Protein AF-A0A938JCC9-F1 (afdb_monomer_lite)

Radius of gyration: 15.57 Å; chains: 1; bounding box: 44×20×42 Å

pLDDT: mean 75.53, std 13.97, range [32.44, 93.88]

Foldseek 3Di:
DPPAQFPDKDKDWDWDQDPVGIDIDIDIDTDGPDDPVRVVVVVVVCVVPCVVVCVPDDHDDDDDDD

Sequence (66 aa):
LKEWPLERVRVELRHEQGPDGLVIDRRIELVGDLDEAQRERLLAIAGRCPLHRALTGPVEVRSALA

Structure (mmCIF, N/CA/C/O backbone):
data_AF-A0A938JCC9-F1
#
_entry.id   AF-A0A938JCC9-F1
#
loop_
_atom_site.group_PDB
_atom_site.id
_atom_site.type_symbol
_atom_site.label_atom_id
_atom_site.label_alt_id
_atom_site.label_comp_id
_atom_site.label_asym_id
_atom_site.label_entity_id
_atom_site.label_seq_id
_atom_site.pdbx_PDB_ins_code
_atom_site.Cartn_x
_atom_site.Cartn_y
_atom_site.Cartn_z
_atom_site.occupancy
_atom_site.B_iso_or_equiv
_atom_site.auth_seq_id
_atom_site.auth_comp_id
_atom_site.auth_asym_id
_atom_site.auth_atom_id
_atom_site.pdbx_PDB_model_num
ATOM 1 N N . LEU A 1 1 ? 4.882 11.288 -21.268 1.00 52.62 1 LEU A N 1
ATOM 2 C CA . LEU A 1 1 ? 4.902 10.269 -20.190 1.00 52.62 1 LEU A CA 1
ATOM 3 C C . LEU A 1 1 ? 6.124 9.399 -20.433 1.00 52.62 1 LEU A C 1
ATOM 5 O O . LEU A 1 1 ? 6.424 9.176 -21.595 1.00 52.62 1 LEU A O 1
ATOM 9 N N . LYS A 1 2 ? 6.879 8.997 -19.404 1.00 66.06 2 LYS A N 1
ATOM 10 C CA . LYS A 1 2 ? 8.014 8.084 -19.622 1.00 66.06 2 LYS A CA 1
ATOM 11 C C . LYS A 1 2 ? 7.453 6.739 -20.101 1.00 66.06 2 LYS A C 1
ATOM 13 O O . LYS A 1 2 ? 6.617 6.179 -19.400 1.00 66.06 2 LYS A O 1
ATOM 18 N N . GLU A 1 3 ? 7.868 6.264 -21.272 1.00 79.69 3 GLU A N 1
ATOM 19 C CA . GLU A 1 3 ? 7.451 4.982 -21.871 1.00 79.69 3 GLU A CA 1
ATOM 20 C C . GLU A 1 3 ? 8.190 3.809 -21.215 1.00 79.69 3 GLU A C 1
ATOM 22 O O . GLU A 1 3 ? 8.942 3.077 -21.849 1.00 79.69 3 GLU A O 1
ATOM 27 N N . TRP A 1 4 ? 8.052 3.676 -19.897 1.00 88.69 4 TRP A N 1
ATOM 28 C CA . TRP A 1 4 ? 8.658 2.557 -19.187 1.00 88.69 4 TRP A CA 1
ATOM 29 C C . TRP A 1 4 ? 7.912 1.258 -19.487 1.00 88.69 4 TRP A C 1
ATOM 31 O O . TRP A 1 4 ? 6.681 1.294 -19.570 1.00 88.69 4 TRP A O 1
ATOM 41 N N . PRO A 1 5 ? 8.622 0.118 -19.588 1.00 91.50 5 PRO A N 1
ATOM 42 C CA . PRO A 1 5 ? 8.035 -1.201 -19.836 1.00 91.50 5 PRO A CA 1
ATOM 43 C C . PRO A 1 5 ? 7.349 -1.755 -18.572 1.00 91.50 5 PRO A C 1
ATOM 45 O O . PRO A 1 5 ? 7.542 -2.900 -18.179 1.00 91.50 5 PRO A O 1
ATOM 48 N N . LEU A 1 6 ? 6.571 -0.916 -17.887 1.00 89.44 6 LEU A N 1
ATOM 49 C CA . LEU A 1 6 ? 5.741 -1.288 -16.752 1.00 89.44 6 LEU A CA 1
ATOM 50 C C . LEU A 1 6 ? 4.434 -1.867 -17.291 1.00 89.44 6 LEU A C 1
ATOM 52 O O . LEU A 1 6 ? 3.601 -1.147 -17.835 1.00 89.44 6 LEU A O 1
ATOM 56 N N . GLU A 1 7 ? 4.240 -3.162 -17.097 1.00 90.31 7 GLU A N 1
ATOM 57 C CA . GLU A 1 7 ? 3.064 -3.879 -17.586 1.00 90.31 7 GLU A CA 1
ATOM 58 C C . GLU A 1 7 ? 1.917 -3.847 -16.576 1.00 90.31 7 GLU A C 1
ATOM 60 O O . GLU A 1 7 ? 0.748 -3.722 -16.944 1.00 90.31 7 GLU A O 1
ATOM 65 N N . ARG A 1 8 ? 2.232 -3.981 -15.280 1.00 82.44 8 ARG A N 1
ATOM 66 C CA . ARG A 1 8 ? 1.221 -4.030 -14.218 1.00 82.44 8 ARG A CA 1
ATOM 67 C C . ARG A 1 8 ? 1.770 -3.525 -12.891 1.00 82.44 8 ARG A C 1
ATOM 69 O O . ARG A 1 8 ? 2.894 -3.827 -12.505 1.00 82.44 8 ARG A O 1
ATOM 76 N N . VAL A 1 9 ? 0.921 -2.811 -12.156 1.00 83.44 9 VAL A N 1
ATOM 77 C CA . VAL A 1 9 ? 1.135 -2.487 -10.742 1.00 83.44 9 VAL A CA 1
ATOM 78 C C . VAL A 1 9 ? 0.097 -3.239 -9.925 1.00 83.44 9 VAL A C 1
ATOM 80 O O . VAL A 1 9 ? -1.099 -3.113 -10.188 1.00 83.44 9 VAL A O 1
ATOM 83 N N . ARG A 1 10 ? 0.541 -4.001 -8.928 1.00 82.06 10 ARG A N 1
ATOM 84 C CA . ARG A 1 10 ? -0.338 -4.633 -7.942 1.00 82.06 10 ARG A CA 1
ATOM 85 C C . ARG A 1 10 ? -0.110 -3.982 -6.588 1.00 82.06 10 ARG A C 1
ATOM 87 O O . ARG A 1 10 ? 1.026 -3.822 -6.148 1.00 82.06 10 ARG A O 1
ATOM 94 N N . VAL A 1 11 ? -1.204 -3.585 -5.947 1.00 79.81 11 VAL A N 1
ATOM 95 C CA . VAL A 1 11 ? -1.191 -3.013 -4.602 1.00 79.81 11 VAL A CA 1
ATOM 96 C C . VAL A 1 11 ? -2.067 -3.882 -3.723 1.00 79.81 11 VAL A C 1
ATOM 98 O O . VAL A 1 11 ? -3.246 -4.067 -4.012 1.00 79.81 11 VAL A O 1
ATOM 101 N N . GLU A 1 12 ? -1.483 -4.407 -2.657 1.00 82.12 12 GLU A N 1
ATOM 102 C CA . GLU A 1 12 ? -2.205 -5.144 -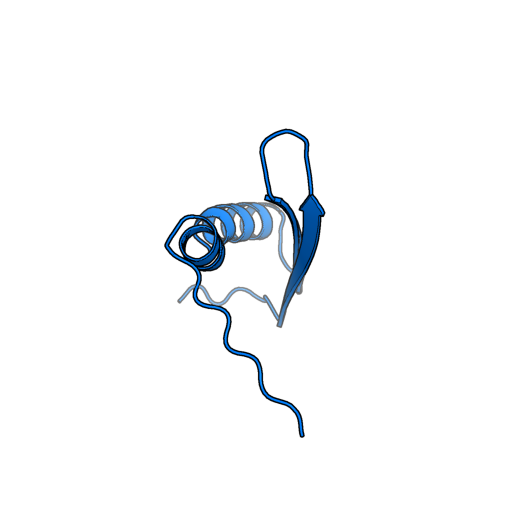1.630 1.00 82.12 12 GLU A CA 1
ATOM 103 C C . GLU A 1 12 ? -2.188 -4.348 -0.337 1.00 82.12 12 GLU A C 1
ATOM 105 O O . GLU A 1 12 ? -1.156 -3.795 0.054 1.00 82.12 12 GLU A O 1
ATOM 110 N N . LEU A 1 13 ? -3.347 -4.300 0.312 1.00 81.44 13 LEU A N 1
ATOM 111 C CA . LEU A 1 13 ? -3.529 -3.663 1.603 1.00 81.44 13 LEU A CA 1
ATOM 112 C C . LEU A 1 13 ? -3.973 -4.717 2.598 1.00 81.44 13 LEU A C 1
ATOM 114 O O . LEU A 1 13 ? -4.904 -5.481 2.334 1.00 81.44 13 LEU A O 1
ATOM 118 N N . ARG A 1 14 ? -3.323 -4.729 3.750 1.00 84.69 14 ARG A N 1
ATOM 119 C CA . ARG A 1 14 ? -3.799 -5.424 4.939 1.00 84.69 14 ARG A CA 1
ATOM 120 C C . ARG A 1 14 ? -4.015 -4.383 6.013 1.00 84.69 14 ARG A C 1
ATOM 122 O O . ARG A 1 14 ? -3.327 -3.370 6.028 1.00 84.69 14 ARG A O 1
ATOM 129 N N . HIS A 1 15 ? -5.003 -4.612 6.857 1.00 84.75 15 HIS A N 1
ATOM 130 C CA . HIS A 1 15 ? -5.284 -3.716 7.960 1.00 84.75 15 HIS A CA 1
ATOM 131 C C . HIS A 1 15 ? -5.491 -4.521 9.230 1.00 84.75 15 HIS A C 1
ATOM 133 O O . HIS A 1 15 ? -6.019 -5.633 9.187 1.00 84.75 15 HIS A O 1
ATOM 139 N N . GLU A 1 16 ? -5.084 -3.932 10.341 1.00 86.12 16 GLU A N 1
ATOM 140 C CA . GLU A 1 16 ? -5.257 -4.489 11.671 1.00 86.12 16 GLU A CA 1
ATOM 141 C C . GLU A 1 16 ? -5.529 -3.374 12.680 1.00 86.12 16 GLU A C 1
ATOM 143 O O . GLU A 1 16 ? -5.166 -2.216 12.474 1.00 86.12 16 GLU A O 1
ATOM 148 N N . GLN A 1 17 ? -6.205 -3.714 13.774 1.00 85.12 17 GLN A N 1
ATOM 149 C CA . GLN A 1 17 ? -6.324 -2.811 14.914 1.00 85.12 17 GLN A CA 1
ATOM 150 C C . GLN A 1 17 ? -5.075 -2.943 15.778 1.00 85.12 17 GL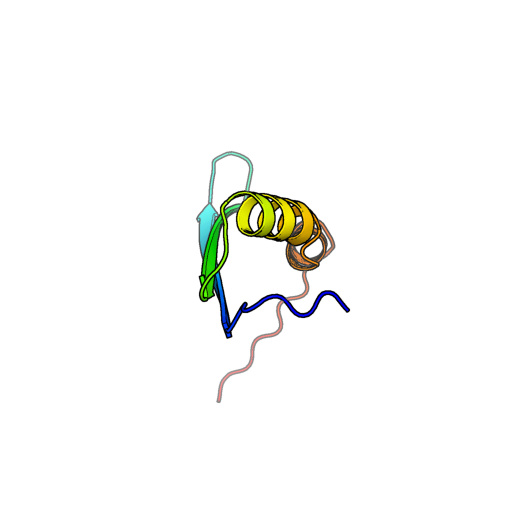N A C 1
ATOM 152 O O . GLN A 1 17 ? -4.844 -3.981 16.395 1.00 85.12 17 GLN A O 1
ATOM 157 N N . GLY A 1 18 ? -4.279 -1.880 15.804 1.00 84.00 18 GLY A N 1
ATOM 158 C CA . GLY A 1 18 ? -3.174 -1.703 16.730 1.00 84.00 18 GLY A CA 1
ATOM 159 C C . GLY A 1 18 ? -3.599 -0.945 17.996 1.00 84.00 18 GLY A C 1
ATOM 160 O O . GLY A 1 18 ? -4.735 -0.472 18.095 1.00 84.00 18 GLY A O 1
ATOM 161 N N . PRO A 1 19 ? -2.679 -0.785 18.963 1.00 82.69 19 PRO A N 1
ATOM 162 C CA . PRO A 1 19 ? -2.947 -0.116 20.241 1.00 82.69 19 PRO A CA 1
ATOM 163 C C . PRO A 1 19 ? -3.412 1.338 20.087 1.00 82.69 19 PRO A C 1
ATOM 165 O O . PRO A 1 19 ? -4.249 1.804 20.854 1.00 82.69 19 PRO A O 1
ATOM 168 N N . ASP A 1 20 ? -2.898 2.024 19.064 1.00 84.94 20 ASP A N 1
ATOM 169 C CA . ASP A 1 20 ? -3.126 3.451 18.814 1.00 84.94 20 ASP A CA 1
ATOM 170 C C . ASP A 1 20 ? -4.071 3.709 17.623 1.00 84.94 20 ASP A C 1
ATOM 172 O O . ASP A 1 20 ? -4.203 4.841 17.157 1.00 84.94 20 ASP A O 1
ATOM 176 N N . GLY A 1 21 ? -4.734 2.664 17.107 1.00 80.31 21 GLY A N 1
ATOM 177 C CA . GLY A 1 21 ? -5.697 2.768 16.010 1.00 80.31 21 GLY A CA 1
ATOM 178 C C . GLY A 1 21 ? -5.462 1.782 14.866 1.00 80.31 21 GLY A C 1
ATOM 179 O O . GLY A 1 21 ? -4.864 0.725 15.032 1.00 80.31 21 GLY A O 1
ATOM 180 N N . LEU A 1 22 ? -5.990 2.112 13.687 1.00 79.06 22 LEU A N 1
ATOM 181 C CA . LEU A 1 22 ? -5.912 1.268 12.495 1.00 79.06 22 LEU A CA 1
ATOM 182 C C . LEU A 1 22 ? -4.502 1.313 11.886 1.00 79.06 22 LEU A C 1
ATOM 184 O O . LEU A 1 22 ? -4.060 2.360 11.413 1.00 79.06 22 LEU A O 1
ATOM 188 N N . VAL A 1 23 ? -3.829 0.169 11.840 1.00 82.44 23 VAL A N 1
ATOM 189 C CA . VAL A 1 23 ? -2.565 -0.026 11.124 1.00 82.44 23 VAL A CA 1
ATOM 190 C C . VAL A 1 23 ? -2.883 -0.582 9.742 1.00 82.44 23 VAL A C 1
ATOM 192 O O . VAL A 1 23 ? -3.737 -1.457 9.601 1.00 82.44 23 VAL A O 1
ATOM 195 N N . ILE A 1 24 ? -2.222 -0.056 8.709 1.00 80.69 24 ILE A N 1
ATOM 196 C CA . ILE A 1 24 ? -2.397 -0.507 7.326 1.00 80.69 24 ILE A CA 1
ATOM 197 C C . ILE A 1 24 ? -1.036 -0.847 6.732 1.00 80.69 24 ILE A C 1
ATOM 199 O O . ILE A 1 24 ? -0.224 0.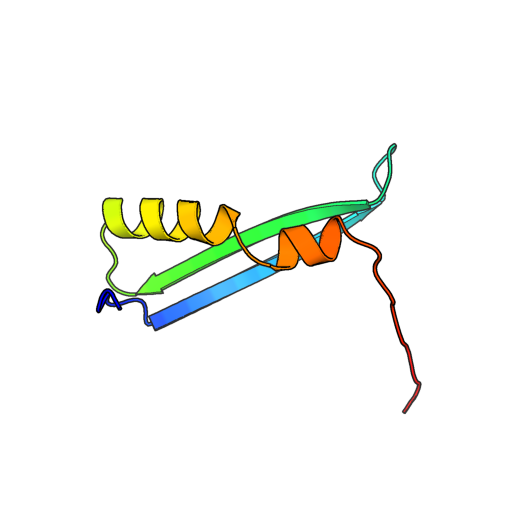041 6.464 1.00 80.69 24 ILE A O 1
ATOM 203 N N . ASP A 1 25 ? -0.830 -2.127 6.450 1.00 83.81 25 ASP A N 1
ATOM 204 C CA . ASP A 1 25 ? 0.307 -2.615 5.687 1.00 83.81 25 ASP A CA 1
ATOM 205 C C . ASP A 1 25 ? 0.013 -2.536 4.198 1.00 83.81 25 ASP A C 1
ATOM 207 O O . ASP A 1 25 ? -1.008 -3.023 3.704 1.00 83.81 25 ASP A O 1
ATOM 211 N N . ARG A 1 26 ? 0.953 -1.959 3.453 1.00 79.00 26 ARG A N 1
ATOM 212 C CA . ARG A 1 26 ? 0.861 -1.829 2.001 1.00 79.00 26 ARG A CA 1
ATOM 213 C C . ARG A 1 26 ? 2.008 -2.564 1.334 1.00 79.00 26 ARG A C 1
ATOM 215 O O . ARG A 1 26 ? 3.171 -2.230 1.552 1.00 79.00 26 ARG A O 1
ATOM 222 N N . ARG A 1 27 ? 1.678 -3.470 0.417 1.00 84.44 27 ARG A N 1
ATOM 223 C CA . ARG A 1 27 ? 2.639 -4.128 -0.472 1.00 84.44 27 ARG A CA 1
ATOM 224 C C . ARG A 1 27 ? 2.424 -3.654 -1.903 1.00 84.44 27 ARG A C 1
ATOM 226 O O . ARG A 1 27 ? 1.299 -3.665 -2.392 1.00 84.44 27 ARG A O 1
ATOM 233 N N . ILE A 1 28 ? 3.499 -3.223 -2.560 1.00 82.19 28 ILE A N 1
ATOM 234 C CA . ILE A 1 28 ? 3.479 -2.790 -3.961 1.00 82.19 28 ILE A CA 1
ATOM 235 C C . ILE A 1 28 ? 4.375 -3.726 -4.758 1.00 82.19 28 ILE A C 1
ATOM 237 O O . ILE A 1 28 ? 5.534 -3.932 -4.408 1.00 82.19 28 ILE A O 1
ATOM 241 N N . GLU A 1 29 ? 3.835 -4.261 -5.840 1.00 86.56 29 GLU A N 1
ATOM 242 C CA . GLU A 1 29 ? 4.547 -5.094 -6.796 1.00 86.56 29 GLU A CA 1
ATOM 243 C C . GLU A 1 29 ? 4.493 -4.428 -8.175 1.00 86.56 29 GLU A C 1
ATOM 245 O O . GLU A 1 29 ? 3.429 -4.017 -8.649 1.00 86.56 29 GLU A O 1
ATOM 250 N N . LEU A 1 30 ? 5.666 -4.298 -8.797 1.00 87.38 30 LEU A N 1
ATOM 251 C CA . LEU A 1 30 ? 5.851 -3.727 -10.128 1.00 87.38 30 LEU A CA 1
ATOM 252 C C . LEU A 1 30 ? 6.259 -4.850 -11.084 1.00 87.38 30 LEU A C 1
ATOM 254 O O . LEU A 1 30 ? 7.333 -5.439 -10.922 1.00 87.38 30 LEU A O 1
ATOM 258 N N . VAL A 1 31 ? 5.403 -5.126 -12.064 1.00 89.31 31 VAL A N 1
ATOM 259 C CA . VAL A 1 31 ? 5.585 -6.176 -13.072 1.00 89.31 31 VAL A CA 1
ATOM 260 C C . VAL A 1 31 ? 5.934 -5.533 -14.409 1.00 89.31 31 VAL A C 1
ATOM 262 O O . VAL A 1 31 ? 5.254 -4.602 -14.845 1.00 89.31 31 VAL A O 1
ATOM 265 N N . GLY A 1 32 ? 6.987 -6.041 -15.043 1.00 91.06 32 GLY A N 1
ATOM 266 C CA . GLY A 1 32 ? 7.556 -5.525 -16.286 1.00 91.06 32 GLY A CA 1
ATOM 267 C C . GLY A 1 32 ? 9.085 -5.554 -16.261 1.00 91.06 32 GLY A C 1
ATOM 268 O O . GLY A 1 32 ? 9.690 -5.777 -15.203 1.00 91.06 32 GLY A O 1
ATOM 269 N N . ASP A 1 33 ? 9.702 -5.319 -17.418 1.00 93.88 33 ASP A N 1
ATOM 270 C CA . ASP A 1 33 ? 11.160 -5.340 -17.612 1.00 93.88 33 ASP A CA 1
ATOM 271 C C . ASP A 1 33 ? 11.817 -4.031 -17.147 1.00 93.88 33 ASP A C 1
ATOM 273 O O . ASP A 1 33 ? 12.295 -3.208 -17.924 1.00 93.88 33 ASP A O 1
ATOM 277 N N . LEU A 1 34 ? 11.732 -3.791 -15.840 1.00 90.94 34 LEU A N 1
ATOM 278 C CA . LEU A 1 34 ? 12.185 -2.559 -15.207 1.00 90.94 34 LEU A CA 1
ATOM 279 C C . LEU A 1 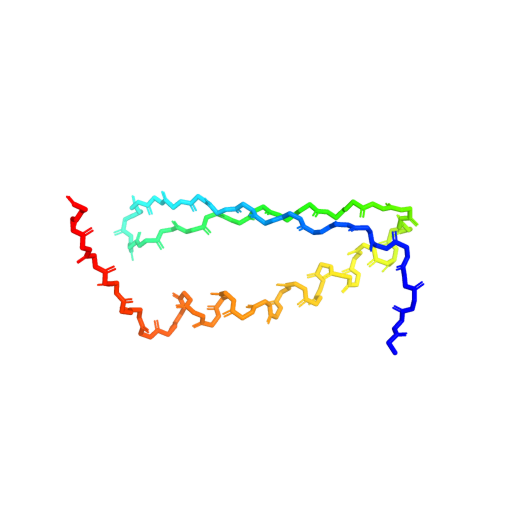34 ? 13.559 -2.745 -14.573 1.00 90.94 34 LEU A C 1
ATOM 281 O O . LEU A 1 34 ? 13.736 -3.633 -13.729 1.00 90.94 34 LEU A O 1
ATOM 285 N N . ASP A 1 35 ? 14.475 -1.835 -14.901 1.00 91.94 35 ASP A N 1
ATOM 286 C CA . ASP A 1 35 ? 15.747 -1.705 -14.195 1.00 91.94 35 ASP A CA 1
ATOM 287 C C . ASP A 1 35 ? 15.554 -1.156 -12.764 1.00 91.94 35 ASP A C 1
ATOM 289 O O . ASP A 1 35 ? 14.490 -0.641 -12.396 1.00 91.94 35 ASP A O 1
ATOM 293 N N . GLU A 1 36 ? 16.592 -1.272 -11.935 1.00 87.56 36 GLU A N 1
ATOM 294 C CA . GLU A 1 36 ? 16.529 -0.869 -10.525 1.00 87.56 36 GLU A CA 1
ATOM 295 C C . GLU A 1 36 ? 16.221 0.629 -10.358 1.00 87.56 36 GLU A C 1
ATOM 297 O O . GLU A 1 36 ? 15.373 1.009 -9.551 1.00 87.56 36 GLU A O 1
ATOM 302 N N . ALA A 1 37 ? 16.812 1.495 -11.185 1.00 89.50 37 ALA A N 1
ATOM 303 C CA . ALA A 1 37 ? 16.585 2.938 -11.112 1.00 89.50 37 ALA A CA 1
ATOM 304 C C . ALA A 1 37 ? 15.136 3.318 -11.480 1.00 89.50 37 ALA A C 1
ATOM 306 O O . ALA A 1 37 ? 14.556 4.260 -10.924 1.00 89.50 37 ALA A O 1
ATOM 307 N N . GLN A 1 38 ? 14.523 2.588 -12.413 1.00 89.69 38 GLN A N 1
ATOM 308 C CA . GLN A 1 38 ? 13.112 2.718 -12.764 1.00 89.69 38 GLN A CA 1
ATOM 309 C C . GLN A 1 38 ? 12.218 2.245 -11.616 1.00 89.69 38 GLN A C 1
ATOM 311 O O . GLN A 1 38 ? 11.267 2.951 -11.262 1.00 89.69 38 GLN A O 1
ATOM 316 N N . ARG A 1 39 ? 12.538 1.102 -10.993 1.00 86.25 39 ARG A N 1
ATOM 317 C CA . ARG A 1 39 ? 11.809 0.564 -9.832 1.00 86.25 39 ARG A CA 1
ATOM 318 C C . ARG A 1 39 ? 11.843 1.524 -8.649 1.00 86.25 39 ARG A C 1
ATOM 320 O O . ARG A 1 39 ? 10.778 1.877 -8.139 1.00 86.25 39 ARG A O 1
ATOM 327 N N . GLU A 1 40 ? 13.017 2.022 -8.270 1.00 85.50 40 GLU A N 1
ATOM 328 C CA . GLU A 1 40 ? 13.173 3.002 -7.188 1.00 85.50 40 GLU A CA 1
ATOM 329 C C . GLU A 1 40 ? 12.346 4.261 -7.446 1.00 85.50 40 GLU A C 1
ATOM 331 O O . GLU A 1 40 ? 11.665 4.787 -6.560 1.00 85.50 40 GLU A O 1
ATOM 336 N N . ARG A 1 41 ? 12.342 4.743 -8.691 1.00 85.69 41 ARG A N 1
ATOM 337 C CA . ARG A 1 41 ? 11.602 5.954 -9.034 1.00 85.69 41 ARG A CA 1
ATOM 338 C C . ARG A 1 41 ? 10.094 5.736 -9.064 1.00 85.69 41 ARG A C 1
ATOM 340 O O . ARG A 1 41 ? 9.357 6.628 -8.640 1.00 85.69 41 ARG A O 1
ATOM 347 N N . LEU A 1 42 ? 9.625 4.582 -9.535 1.00 83.88 42 LEU A N 1
ATOM 348 C CA . LEU A 1 42 ? 8.216 4.193 -9.442 1.00 83.88 42 LEU A CA 1
ATOM 349 C C . LEU A 1 42 ? 7.780 4.066 -7.981 1.00 83.88 42 LEU A C 1
ATOM 351 O O . LEU A 1 42 ? 6.718 4.575 -7.627 1.00 83.88 42 LEU A O 1
ATOM 355 N N . LEU A 1 43 ? 8.615 3.482 -7.119 1.00 78.75 43 LEU A N 1
ATOM 356 C CA . LEU A 1 43 ? 8.354 3.376 -5.685 1.00 78.75 43 LEU A CA 1
ATOM 357 C C . LEU A 1 43 ? 8.285 4.759 -5.015 1.00 78.75 43 LEU A C 1
ATOM 359 O O . LEU A 1 43 ? 7.340 5.046 -4.277 1.00 78.75 43 LEU A O 1
ATOM 363 N N . ALA A 1 44 ? 9.213 5.662 -5.344 1.00 76.44 44 ALA A N 1
ATOM 364 C CA . ALA A 1 44 ? 9.199 7.043 -4.862 1.00 76.44 44 ALA A CA 1
ATOM 365 C C . ALA A 1 44 ? 7.948 7.820 -5.325 1.00 76.44 44 ALA A C 1
ATOM 367 O O . ALA A 1 44 ? 7.433 8.683 -4.611 1.00 76.44 44 ALA A O 1
ATOM 368 N N . ILE A 1 45 ? 7.417 7.517 -6.516 1.00 71.50 45 ILE A N 1
ATOM 369 C CA . ILE A 1 45 ? 6.138 8.067 -6.994 1.00 71.50 45 ILE A CA 1
ATOM 370 C C . ILE A 1 45 ? 4.955 7.404 -6.274 1.00 71.50 45 ILE A C 1
ATOM 372 O O . ILE A 1 45 ? 4.018 8.104 -5.896 1.00 71.50 45 ILE A O 1
ATOM 376 N N . ALA A 1 46 ? 5.004 6.100 -6.003 1.00 64.94 46 ALA A N 1
ATOM 377 C CA . ALA A 1 46 ? 3.979 5.385 -5.242 1.00 64.94 46 ALA A CA 1
ATOM 378 C C . ALA A 1 46 ? 3.902 5.831 -3.765 1.00 64.94 46 ALA A C 1
ATOM 380 O O . ALA A 1 46 ? 2.856 5.702 -3.123 1.00 64.94 46 ALA A O 1
ATOM 381 N N . GLY A 1 47 ? 4.954 6.454 -3.225 1.00 59.78 47 GLY A N 1
ATOM 382 C CA . GLY A 1 47 ? 4.890 7.220 -1.973 1.00 59.78 47 GLY A CA 1
ATOM 383 C C . GLY A 1 47 ? 3.866 8.368 -2.004 1.00 59.78 47 GLY A C 1
ATOM 384 O O . GLY A 1 47 ? 3.318 8.730 -0.971 1.00 59.78 47 GLY A O 1
ATOM 385 N N . ARG A 1 48 ? 3.523 8.884 -3.192 1.00 62.28 48 ARG A N 1
ATOM 386 C CA . ARG A 1 48 ? 2.481 9.907 -3.411 1.00 62.28 48 ARG A CA 1
ATOM 387 C C . ARG A 1 48 ? 1.111 9.321 -3.761 1.00 62.28 48 ARG A C 1
ATOM 389 O O . ARG A 1 48 ? 0.214 10.072 -4.151 1.00 62.28 48 ARG A O 1
ATOM 396 N N . CYS A 1 49 ? 0.954 7.997 -3.654 1.00 58.28 49 CYS A N 1
ATOM 397 C CA . CYS A 1 49 ? -0.272 7.294 -4.011 1.00 58.28 49 CYS A CA 1
ATOM 398 C C . CYS A 1 49 ? -1.477 7.933 -3.289 1.00 58.28 49 CYS A C 1
ATOM 400 O O . CYS A 1 49 ? -1.434 8.088 -2.065 1.00 58.28 49 CYS A O 1
ATOM 402 N N . PRO A 1 50 ? -2.549 8.304 -4.017 1.00 57.41 50 PRO A N 1
ATOM 403 C CA . PRO A 1 50 ? -3.724 8.983 -3.462 1.00 57.41 50 PRO A CA 1
ATOM 404 C C . PRO A 1 50 ? -4.404 8.185 -2.347 1.00 57.41 50 PRO A C 1
ATOM 406 O O . PRO A 1 50 ? -5.123 8.765 -1.544 1.00 57.41 50 PRO A O 1
ATOM 409 N N . LEU A 1 51 ? -4.110 6.889 -2.240 1.00 61.09 51 LEU A N 1
ATOM 410 C CA . LEU A 1 51 ? -4.531 6.050 -1.133 1.00 61.09 51 LEU A CA 1
ATOM 411 C C . LEU A 1 51 ? -3.994 6.533 0.223 1.00 61.09 51 LEU A C 1
ATOM 413 O O . LEU A 1 51 ? -4.743 6.543 1.185 1.00 61.09 51 LEU A O 1
ATOM 417 N N . HIS A 1 52 ? -2.748 7.009 0.321 1.00 60.75 52 HIS A N 1
ATOM 418 C CA . HIS A 1 52 ? -2.262 7.579 1.585 1.00 60.75 52 HIS A CA 1
ATOM 419 C C . HIS A 1 52 ? -3.095 8.803 1.996 1.00 60.75 52 HIS A C 1
ATOM 421 O O . HIS A 1 52 ? -3.425 8.949 3.166 1.00 60.75 52 HIS A O 1
ATOM 427 N N . ARG A 1 53 ? -3.525 9.629 1.030 1.00 61.59 53 ARG A N 1
ATO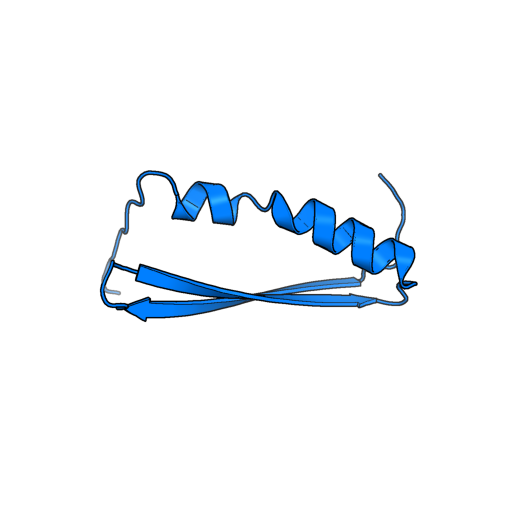M 428 C CA . ARG A 1 53 ? -4.466 10.738 1.270 1.00 61.59 53 ARG A CA 1
ATOM 429 C C . ARG A 1 53 ? -5.869 10.248 1.631 1.00 61.59 53 ARG A C 1
ATOM 431 O O . ARG A 1 53 ? -6.490 10.825 2.511 1.00 61.59 53 ARG A O 1
ATOM 438 N N . ALA A 1 54 ? -6.347 9.185 0.989 1.00 61.34 54 ALA A N 1
ATOM 439 C CA . ALA A 1 54 ? -7.628 8.568 1.320 1.00 61.34 54 ALA A CA 1
ATOM 440 C C . ALA A 1 54 ? -7.632 7.963 2.734 1.00 61.34 54 ALA A C 1
ATOM 442 O O . ALA A 1 54 ? -8.661 7.992 3.384 1.00 61.34 54 ALA A O 1
ATOM 443 N N . LEU A 1 55 ? -6.493 7.458 3.218 1.00 63.97 55 LEU A N 1
ATOM 444 C CA . LEU A 1 55 ? -6.350 6.826 4.536 1.00 63.97 55 LEU A CA 1
ATOM 445 C C . LEU A 1 55 ? -5.997 7.806 5.668 1.00 63.97 55 LEU A C 1
ATOM 447 O O . LEU A 1 55 ? -6.139 7.455 6.832 1.00 63.97 55 LEU A O 1
ATOM 451 N N . THR A 1 56 ? -5.520 9.011 5.343 1.00 62.34 56 THR A N 1
ATOM 452 C CA . THR A 1 56 ? -5.204 10.073 6.323 1.00 62.34 56 THR A CA 1
ATOM 453 C C . THR A 1 56 ? -6.239 11.203 6.352 1.00 62.34 56 THR A C 1
ATOM 455 O O . THR A 1 56 ? -6.218 12.026 7.263 1.00 62.34 56 THR A O 1
ATOM 458 N N . GLY A 1 57 ? -7.145 11.257 5.371 1.00 64.62 57 GLY A N 1
ATOM 459 C CA . GLY A 1 57 ? -8.313 12.138 5.356 1.00 64.62 57 GLY A CA 1
ATOM 460 C C . GLY A 1 57 ? -9.562 11.483 5.968 1.00 64.62 57 GLY A C 1
ATOM 461 O O . GLY A 1 57 ? -9.524 10.316 6.350 1.00 64.62 57 GLY A O 1
ATOM 462 N N . PRO A 1 58 ? -10.692 12.208 6.062 1.00 58.56 58 PRO A N 1
ATOM 463 C CA . PRO A 1 58 ? -11.954 11.628 6.516 1.00 58.56 58 PRO A CA 1
ATOM 464 C C . PRO A 1 58 ? -12.413 10.507 5.566 1.00 58.56 58 PRO A C 1
ATOM 466 O O . PRO A 1 58 ? -12.595 10.737 4.370 1.00 58.56 58 PRO A O 1
ATOM 469 N N . VAL A 1 59 ? -12.599 9.296 6.105 1.00 66.56 59 VAL A N 1
ATOM 470 C CA . VAL A 1 59 ? -13.065 8.113 5.362 1.00 66.56 59 VAL A CA 1
ATOM 471 C C . VAL A 1 59 ? -14.565 7.923 5.584 1.00 66.56 59 VAL A C 1
ATOM 473 O O . VAL A 1 59 ? -15.000 7.722 6.715 1.00 66.56 59 VAL A O 1
ATOM 476 N N . GLU A 1 60 ? -15.356 7.938 4.509 1.00 59.88 60 GLU A N 1
ATOM 477 C CA . GLU A 1 60 ? -16.775 7.561 4.535 1.00 59.88 60 GLU A CA 1
ATOM 478 C C . GLU A 1 60 ? -16.936 6.134 3.988 1.00 59.88 60 GLU A C 1
ATOM 480 O O . GLU A 1 60 ? -16.636 5.871 2.823 1.00 59.88 60 GLU A O 1
ATOM 485 N N . VAL A 1 61 ? -17.409 5.203 4.822 1.00 68.19 61 VAL A N 1
ATOM 486 C CA . VAL A 1 61 ? -17.708 3.821 4.413 1.00 68.19 61 VAL A CA 1
ATOM 487 C C . VAL A 1 61 ? -19.214 3.681 4.216 1.00 68.19 61 VAL A C 1
ATOM 489 O O . VAL A 1 61 ? -19.984 3.839 5.161 1.00 68.19 61 VAL A O 1
ATOM 492 N N . ARG A 1 62 ? -19.637 3.372 2.986 1.00 64.56 62 ARG A N 1
ATOM 493 C CA . ARG A 1 62 ? -21.036 3.070 2.651 1.00 64.56 62 ARG A CA 1
ATOM 494 C C . ARG A 1 62 ? -21.189 1.578 2.394 1.00 64.56 62 ARG A C 1
ATOM 496 O O . ARG A 1 62 ? -20.485 1.032 1.549 1.00 64.56 62 ARG A O 1
ATOM 503 N N . SER A 1 63 ? -22.138 0.952 3.081 1.00 45.09 63 SER A N 1
ATOM 504 C CA . SER A 1 63 ? -22.441 -0.475 2.952 1.00 45.09 63 SER A CA 1
ATOM 505 C C . SER A 1 63 ? -23.903 -0.669 2.563 1.00 45.09 63 SER A C 1
ATOM 507 O O . SER A 1 63 ? -24.778 0.023 3.081 1.00 45.09 63 SER A O 1
ATOM 509 N N . ALA A 1 64 ? -24.167 -1.626 1.675 1.00 42.34 64 ALA A N 1
ATOM 510 C CA . ALA A 1 64 ? -25.508 -2.077 1.317 1.00 42.34 64 ALA A CA 1
ATOM 511 C C . ALA A 1 64 ? -25.523 -3.607 1.200 1.00 42.34 64 ALA A C 1
ATOM 513 O O . ALA A 1 64 ? -24.518 -4.207 0.813 1.00 42.34 64 ALA A O 1
ATOM 514 N N . LEU A 1 65 ? -26.655 -4.220 1.550 1.00 32.44 65 LEU A N 1
ATOM 515 C CA . LEU A 1 65 ? -26.923 -5.638 1.301 1.00 32.44 65 LEU A CA 1
ATOM 516 C C . LEU A 1 65 ? -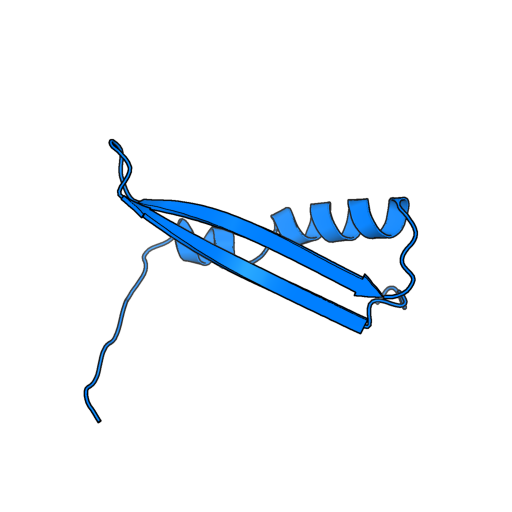27.541 -5.801 -0.093 1.00 32.44 65 LEU A C 1
ATOM 518 O O . LEU A 1 65 ? -28.274 -4.917 -0.540 1.00 32.44 65 LEU A O 1
ATOM 522 N N . ALA A 1 66 ? -27.207 -6.910 -0.754 1.00 49.34 66 ALA A N 1
ATOM 523 C CA . ALA A 1 66 ? -27.795 -7.315 -2.029 1.00 49.34 66 ALA A CA 1
ATOM 524 C C . ALA A 1 66 ? -29.154 -7.993 -1.823 1.00 49.34 66 ALA A C 1
ATOM 526 O O . ALA A 1 66 ? -29.280 -8.747 -0.829 1.00 49.34 66 ALA A O 1
#

Secondary structure (DSSP, 8-state):
-----EEEEEEEEEEEEETTEEEEEEEEEEEES--HHHHHHHHHHHTT-HHHHHHHSPPPP-----